Protein AF-A0A1B1UJC4-F1 (afdb_monomer_lite)

Structure (mmCIF, N/CA/C/O backbone):
data_AF-A0A1B1UJC4-F1
#
_entry.id   AF-A0A1B1UJC4-F1
#
loop_
_atom_site.group_PDB
_atom_site.id
_atom_site.type_symbol
_atom_site.label_atom_id
_atom_site.label_alt_id
_atom_site.label_comp_id
_atom_site.label_asym_id
_atom_site.label_entity_id
_atom_site.label_seq_id
_atom_site.pdbx_PDB_ins_code
_atom_site.Cartn_x
_atom_site.Cartn_y
_atom_site.Cartn_z
_atom_site.occupancy
_atom_site.B_iso_or_equiv
_atom_site.auth_seq_id
_atom_site.auth_comp_id
_atom_site.auth_asym_id
_atom_site.auth_atom_id
_atom_site.pdbx_PDB_model_num
ATOM 1 N N . MET A 1 1 ? -10.200 -9.461 4.431 1.00 54.41 1 MET A N 1
ATOM 2 C CA . MET A 1 1 ? -9.826 -8.220 5.157 1.00 54.41 1 MET A CA 1
ATOM 3 C C . MET A 1 1 ? -8.306 -8.150 5.256 1.00 54.41 1 MET A C 1
ATOM 5 O O . MET A 1 1 ? -7.685 -9.123 4.861 1.00 54.41 1 MET A O 1
ATOM 9 N N . LEU A 1 2 ? -7.711 -7.049 5.732 1.00 62.28 2 LEU A N 1
ATOM 10 C CA . LEU A 1 2 ? -6.248 -6.830 5.759 1.00 62.28 2 LEU A CA 1
ATOM 11 C C . LEU A 1 2 ? -5.411 -7.938 6.434 1.00 62.28 2 LEU A C 1
ATOM 13 O O . LEU A 1 2 ? -4.221 -8.005 6.184 1.00 62.28 2 LEU A O 1
ATOM 17 N N . GLY A 1 3 ? -6.013 -8.820 7.237 1.00 65.25 3 GLY A N 1
ATOM 18 C CA . GLY A 1 3 ? -5.352 -10.022 7.773 1.00 65.25 3 GLY A CA 1
ATOM 19 C C . GLY A 1 3 ? -5.325 -11.230 6.822 1.00 65.25 3 GLY A C 1
ATOM 20 O O . GLY A 1 3 ? -5.153 -12.353 7.276 1.00 65.25 3 GLY A O 1
ATOM 21 N N . ASP A 1 4 ? -5.591 -11.038 5.528 1.00 74.31 4 ASP A N 1
ATOM 22 C CA . ASP A 1 4 ? -5.474 -12.078 4.501 1.00 74.31 4 ASP A CA 1
ATOM 23 C C . ASP A 1 4 ? -4.077 -12.016 3.879 1.00 74.31 4 ASP A C 1
ATOM 25 O O . ASP A 1 4 ? -3.647 -10.958 3.410 1.00 74.31 4 ASP A O 1
ATOM 29 N N . ARG A 1 5 ? -3.400 -13.166 3.834 1.00 78.62 5 ARG A N 1
ATOM 30 C CA . ARG A 1 5 ? -2.042 -13.326 3.302 1.00 78.62 5 ARG A CA 1
ATOM 31 C C 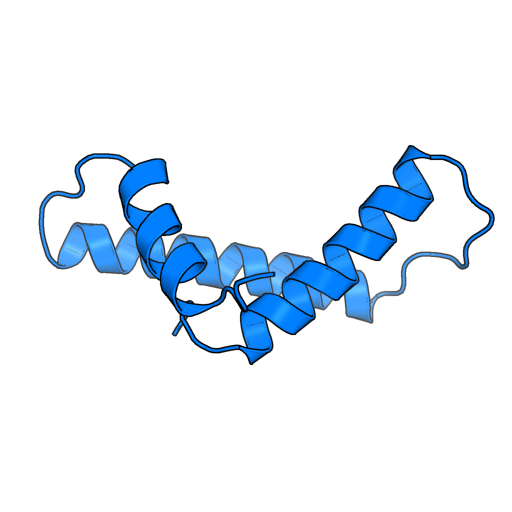. ARG A 1 5 ? -1.855 -12.721 1.911 1.00 78.62 5 ARG A C 1
ATOM 33 O O . ARG A 1 5 ? -0.803 -12.168 1.628 1.00 78.62 5 ARG A O 1
ATOM 40 N N . ARG A 1 6 ? -2.897 -12.713 1.078 1.00 80.94 6 ARG A N 1
ATOM 41 C CA . ARG A 1 6 ? -2.839 -12.115 -0.265 1.00 80.94 6 ARG A CA 1
ATOM 42 C C . ARG A 1 6 ? -2.477 -10.627 -0.251 1.00 80.94 6 ARG A C 1
ATOM 44 O O . ARG A 1 6 ? -1.879 -10.149 -1.209 1.00 80.94 6 ARG A O 1
ATOM 51 N N . PHE A 1 7 ? -2.848 -9.886 0.795 1.00 76.81 7 PHE A N 1
ATOM 52 C CA . PHE A 1 7 ? -2.468 -8.475 0.933 1.00 76.81 7 PHE A CA 1
ATOM 53 C C . PHE A 1 7 ? -1.019 -8.313 1.381 1.00 76.81 7 PHE A C 1
ATOM 55 O O . PHE A 1 7 ? -0.366 -7.371 0.939 1.00 76.81 7 PHE A O 1
ATOM 62 N N . ALA A 1 8 ? -0.514 -9.241 2.200 1.00 79.50 8 ALA A N 1
ATOM 63 C CA . ALA A 1 8 ? 0.898 -9.292 2.559 1.00 79.50 8 ALA A CA 1
ATOM 64 C C . ALA A 1 8 ? 1.757 -9.581 1.320 1.00 79.50 8 ALA A C 1
ATOM 66 O O . ALA A 1 8 ? 2.667 -8.810 1.039 1.00 79.50 8 ALA A O 1
ATOM 67 N N . ASP A 1 9 ? 1.384 -10.575 0.507 1.00 83.69 9 ASP A N 1
ATOM 68 C CA . ASP A 1 9 ? 2.099 -10.912 -0.733 1.00 83.69 9 ASP A CA 1
ATOM 69 C C . ASP A 1 9 ? 2.097 -9.728 -1.730 1.00 83.69 9 ASP A C 1
ATOM 71 O O . ASP A 1 9 ? 3.103 -9.408 -2.364 1.00 83.69 9 ASP A O 1
ATOM 75 N N . GLN A 1 10 ? 0.960 -9.028 -1.864 1.00 84.19 10 GLN A N 1
ATOM 76 C CA . GLN A 1 10 ? 0.864 -7.824 -2.702 1.00 84.19 10 GLN A CA 1
ATOM 77 C C . GLN A 1 10 ? 1.722 -6.674 -2.171 1.00 84.19 10 GLN A C 1
ATOM 79 O O . GLN A 1 10 ? 2.308 -5.931 -2.961 1.00 84.19 10 GLN A O 1
ATOM 84 N N . TYR A 1 11 ? 1.764 -6.496 -0.852 1.00 85.81 11 TYR A N 1
ATOM 85 C CA . TYR A 1 11 ? 2.594 -5.480 -0.223 1.00 85.81 11 TYR A CA 1
ATOM 86 C C . TYR A 1 11 ? 4.081 -5.791 -0.397 1.00 85.81 11 TYR A C 1
ATOM 88 O O . TYR A 1 11 ? 4.824 -4.899 -0.793 1.00 85.81 11 TYR A O 1
ATOM 96 N N . GLU A 1 12 ? 4.499 -7.036 -0.166 1.00 87.00 12 GLU A N 1
ATOM 97 C CA . GLU A 1 12 ? 5.876 -7.508 -0.339 1.00 87.00 12 GLU A CA 1
ATOM 98 C C . GLU A 1 12 ? 6.370 -7.239 -1.764 1.00 87.00 12 GLU A C 1
ATOM 100 O O . GLU A 1 12 ? 7.377 -6.559 -1.955 1.00 87.00 12 GLU A O 1
ATOM 105 N N . GLN A 1 13 ? 5.580 -7.612 -2.775 1.00 87.56 13 GLN A N 1
ATOM 106 C CA . GLN A 1 13 ? 5.921 -7.333 -4.169 1.00 87.56 13 GLN A CA 1
ATOM 107 C C . GLN A 1 13 ? 6.119 -5.828 -4.439 1.00 87.56 13 GLN A C 1
ATOM 109 O O . GLN A 1 13 ? 7.034 -5.426 -5.158 1.00 87.56 13 GLN A O 1
ATOM 114 N N . LEU A 1 14 ? 5.262 -4.967 -3.883 1.00 89.56 14 LEU A N 1
ATOM 115 C CA . LEU A 1 14 ? 5.389 -3.515 -4.043 1.00 89.56 14 LEU A CA 1
ATOM 116 C C . LEU A 1 14 ? 6.562 -2.936 -3.243 1.00 89.56 14 LEU A C 1
ATOM 118 O O . LEU A 1 14 ? 7.175 -1.953 -3.673 1.00 89.56 14 LEU A O 1
ATOM 122 N N . PHE A 1 15 ? 6.870 -3.527 -2.091 1.00 89.19 15 PHE A N 1
ATOM 123 C CA . PHE A 1 15 ? 8.017 -3.175 -1.270 1.00 89.19 15 PHE A CA 1
ATOM 124 C C . PHE A 1 15 ? 9.319 -3.454 -2.022 1.00 89.19 15 PHE A C 1
ATOM 126 O O . PHE A 1 15 ? 10.169 -2.566 -2.086 1.00 89.19 15 PHE A O 1
ATOM 133 N N . ASP A 1 16 ? 9.432 -4.605 -2.681 1.00 90.44 16 ASP A N 1
ATOM 134 C CA . ASP A 1 16 ? 10.593 -4.967 -3.497 1.00 90.44 16 ASP A CA 1
ATOM 135 C C . ASP A 1 16 ? 10.793 -4.009 -4.671 1.00 90.44 16 ASP A C 1
ATOM 137 O O . ASP A 1 16 ? 11.908 -3.539 -4.914 1.00 90.44 16 ASP A O 1
ATOM 141 N N . VAL A 1 17 ? 9.710 -3.637 -5.361 1.00 89.56 17 VAL A N 1
ATOM 142 C CA . VAL A 1 17 ? 9.747 -2.629 -6.435 1.00 89.56 17 VAL A CA 1
ATOM 143 C C . VAL A 1 17 ? 10.267 -1.291 -5.901 1.00 89.56 17 VAL A C 1
ATOM 145 O O . VAL A 1 17 ? 11.143 -0.674 -6.512 1.00 89.56 17 VAL A O 1
ATOM 148 N N . ARG A 1 18 ? 9.768 -0.840 -4.742 1.00 90.88 18 ARG A N 1
ATOM 149 C CA . ARG A 1 18 ? 10.224 0.401 -4.097 1.00 90.88 18 ARG A CA 1
ATOM 150 C C . ARG A 1 18 ? 11.685 0.309 -3.663 1.00 90.88 18 ARG A C 1
ATOM 152 O O . ARG A 1 18 ? 12.423 1.267 -3.865 1.00 90.88 18 ARG A O 1
ATOM 159 N N . SER A 1 19 ? 12.085 -0.806 -3.063 1.00 91.25 19 SER A N 1
ATOM 160 C CA . SER A 1 19 ? 13.447 -1.060 -2.593 1.00 91.25 19 SER A CA 1
ATOM 161 C C . SER A 1 19 ? 14.434 -1.010 -3.759 1.00 91.25 19 SER A C 1
ATOM 163 O O . SER A 1 19 ? 15.381 -0.225 -3.742 1.00 91.25 19 SER A O 1
ATOM 165 N N . THR A 1 20 ? 14.131 -1.735 -4.838 1.00 92.44 20 THR A N 1
ATOM 166 C CA . THR A 1 20 ? 14.919 -1.763 -6.079 1.00 92.44 20 THR A CA 1
ATOM 167 C C . THR A 1 20 ? 15.099 -0.356 -6.656 1.00 92.44 20 THR A C 1
ATOM 169 O O . THR A 1 20 ? 16.217 0.038 -6.991 1.00 92.44 20 THR A O 1
ATOM 172 N N . PHE A 1 21 ? 14.020 0.432 -6.710 1.00 89.44 21 PHE A N 1
ATOM 173 C CA . PHE A 1 21 ? 14.063 1.822 -7.166 1.00 89.44 21 PHE A CA 1
ATOM 174 C C . PHE A 1 21 ? 14.923 2.715 -6.257 1.00 89.44 21 PHE A C 1
ATOM 176 O O . PHE A 1 21 ? 15.776 3.451 -6.749 1.00 89.44 21 PHE A O 1
ATOM 183 N N . LEU A 1 22 ? 14.721 2.651 -4.936 1.00 94.19 22 LEU A N 1
ATOM 184 C CA . LEU A 1 22 ? 15.444 3.476 -3.958 1.00 94.19 22 LEU A CA 1
ATOM 185 C C . LEU A 1 22 ? 16.944 3.187 -3.936 1.00 94.19 22 LEU A C 1
ATOM 187 O O . LEU A 1 22 ? 17.740 4.104 -3.747 1.00 94.19 22 LEU A O 1
ATOM 191 N N . HIS A 1 23 ? 17.327 1.930 -4.140 1.00 95.62 23 HIS A N 1
ATOM 192 C CA . HIS A 1 23 ? 18.725 1.515 -4.179 1.00 95.62 23 HIS A CA 1
ATOM 193 C C . HIS A 1 23 ? 19.372 1.683 -5.561 1.00 95.62 23 HIS A C 1
ATOM 195 O O . HIS A 1 23 ? 20.542 1.348 -5.728 1.00 95.62 23 HIS A O 1
ATOM 201 N N . GLY A 1 24 ? 18.647 2.229 -6.547 1.00 91.62 24 GLY A N 1
ATOM 202 C CA . GLY A 1 24 ? 19.175 2.482 -7.889 1.00 91.62 24 GLY A CA 1
ATOM 203 C C . GLY A 1 24 ? 19.544 1.206 -8.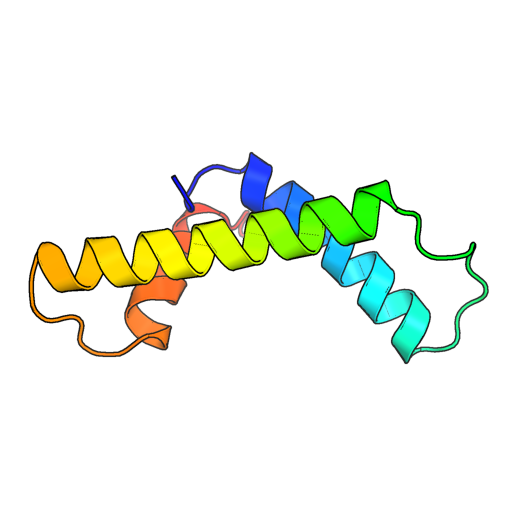647 1.00 91.62 24 GLY A C 1
ATOM 204 O O . GLY A 1 24 ? 20.380 1.242 -9.550 1.00 91.62 24 GLY A O 1
ATOM 205 N N . CYS A 1 25 ? 18.953 0.071 -8.273 1.00 93.69 25 CYS A N 1
ATOM 206 C CA . CYS A 1 25 ? 19.171 -1.191 -8.960 1.00 93.69 25 CYS A CA 1
ATOM 207 C C . CYS A 1 25 ? 18.588 -1.125 -10.378 1.00 93.69 25 CYS A C 1
ATOM 209 O O . CYS A 1 25 ? 17.563 -0.484 -10.625 1.00 93.69 25 CYS A O 1
ATOM 211 N N . ALA A 1 26 ? 19.229 -1.819 -11.321 1.00 94.38 26 ALA A N 1
ATOM 212 C CA . ALA A 1 26 ? 18.702 -1.937 -12.673 1.00 94.38 26 ALA A CA 1
ATOM 213 C C . ALA A 1 26 ? 17.316 -2.599 -12.631 1.00 94.38 26 ALA A C 1
ATOM 215 O O . ALA A 1 26 ? 17.168 -3.710 -12.124 1.00 94.38 26 ALA A O 1
ATOM 216 N N . MET A 1 27 ? 16.304 -1.919 -13.168 1.00 94.06 27 MET A N 1
ATOM 217 C CA . MET A 1 27 ? 14.930 -2.408 -13.159 1.00 94.06 27 MET A CA 1
ATOM 218 C C . MET A 1 27 ? 14.168 -1.981 -14.406 1.00 94.06 27 MET A C 1
ATOM 220 O O . MET A 1 27 ? 14.493 -0.987 -15.058 1.00 94.06 27 MET A O 1
ATOM 224 N N . MET A 1 28 ? 13.124 -2.739 -14.726 1.00 91.94 28 MET A N 1
ATOM 225 C CA . MET A 1 28 ? 12.157 -2.331 -15.736 1.00 91.94 28 MET A CA 1
ATOM 226 C C . MET A 1 28 ? 11.316 -1.160 -15.234 1.00 91.94 28 MET A C 1
ATOM 228 O O . MET A 1 28 ? 11.181 -0.930 -14.032 1.00 91.94 28 MET A O 1
ATOM 232 N N . ALA A 1 29 ? 10.731 -0.417 -16.172 1.00 92.62 29 ALA A N 1
ATOM 233 C CA . ALA A 1 29 ? 9.783 0.627 -15.822 1.00 92.62 29 ALA A CA 1
ATOM 234 C C . ALA A 1 29 ? 8.638 0.033 -14.987 1.00 92.62 29 ALA A C 1
ATOM 236 O O . ALA A 1 29 ? 8.055 -0.982 -15.373 1.00 92.62 29 ALA A O 1
ATOM 237 N N . ILE A 1 30 ? 8.290 0.700 -13.880 1.00 91.31 30 ILE A N 1
ATOM 238 C CA . ILE A 1 30 ? 7.152 0.306 -13.041 1.00 91.31 30 ILE A CA 1
ATOM 239 C C . ILE A 1 30 ? 5.912 0.232 -13.935 1.00 91.31 30 ILE A C 1
ATOM 241 O O . ILE A 1 30 ? 5.555 1.198 -14.623 1.00 91.31 30 ILE A O 1
ATOM 245 N N . SER A 1 31 ? 5.260 -0.919 -13.943 1.00 93.44 31 SER A N 1
ATOM 246 C CA . SER A 1 31 ? 4.114 -1.199 -14.790 1.00 93.44 31 SER A CA 1
ATOM 247 C C . SER A 1 31 ? 2.867 -0.457 -14.309 1.00 93.44 31 SER A C 1
ATOM 249 O O . SER A 1 31 ? 2.706 -0.092 -13.140 1.00 93.44 31 SER A O 1
ATOM 251 N N . THR A 1 32 ? 1.912 -0.253 -15.217 1.00 95.31 32 THR A N 1
ATOM 252 C CA . THR A 1 32 ? 0.594 0.283 -14.840 1.00 95.31 32 THR A CA 1
ATOM 253 C C . THR A 1 32 ? -0.118 -0.634 -13.848 1.00 95.31 32 THR A C 1
ATOM 255 O O . THR A 1 32 ? -0.797 -0.134 -12.956 1.00 95.31 32 THR A O 1
ATOM 258 N N . LYS A 1 33 ? 0.095 -1.952 -13.946 1.00 92.81 33 LYS A N 1
ATOM 259 C CA . LYS A 1 33 ? -0.462 -2.930 -13.010 1.00 92.81 33 LYS A CA 1
ATOM 260 C C . LYS A 1 33 ? 0.044 -2.691 -11.587 1.00 92.81 33 LYS A C 1
ATOM 262 O O . LYS A 1 33 ? -0.779 -2.508 -10.702 1.00 92.81 33 LYS A O 1
ATOM 267 N N . GLU A 1 34 ? 1.357 -2.600 -11.376 1.00 91.56 34 GLU A N 1
ATOM 268 C CA . GLU A 1 34 ? 1.942 -2.327 -10.048 1.00 91.56 34 GLU A CA 1
ATOM 269 C C . GLU A 1 34 ? 1.437 -0.999 -9.475 1.00 91.56 34 GLU A C 1
ATOM 271 O O . GLU A 1 34 ? 1.024 -0.924 -8.319 1.00 91.56 34 GLU A O 1
ATOM 276 N N . ARG A 1 35 ? 1.359 0.042 -10.314 1.00 93.38 35 ARG A N 1
ATOM 277 C CA . ARG A 1 35 ? 0.797 1.342 -9.924 1.00 93.38 35 ARG A CA 1
ATOM 278 C C . ARG A 1 35 ? -0.674 1.265 -9.500 1.00 93.38 35 ARG A C 1
ATOM 280 O O . ARG A 1 35 ? -1.093 2.027 -8.628 1.00 93.38 35 ARG A O 1
ATOM 287 N N . VAL A 1 36 ? -1.481 0.428 -10.148 1.00 94.88 36 VAL A N 1
ATOM 288 C CA . VAL A 1 36 ? -2.892 0.222 -9.787 1.00 94.88 36 VAL A CA 1
ATOM 289 C C . VAL A 1 36 ? -2.991 -0.588 -8.498 1.00 94.88 36 VAL A C 1
ATOM 291 O O . VAL A 1 36 ? -3.710 -0.167 -7.593 1.00 94.88 36 VAL A O 1
ATOM 294 N N . THR A 1 37 ? -2.226 -1.676 -8.369 1.00 90.31 37 THR A N 1
ATOM 295 C CA . THR A 1 37 ? -2.178 -2.504 -7.155 1.00 90.31 37 THR A CA 1
ATOM 296 C C . THR A 1 37 ? -1.803 -1.672 -5.932 1.00 90.31 37 THR A C 1
ATOM 298 O O . THR A 1 37 ? -2.503 -1.733 -4.926 1.00 90.31 37 THR A O 1
ATOM 301 N N . ALA A 1 38 ? -0.782 -0.813 -6.030 1.00 89.44 38 ALA A N 1
ATOM 302 C CA . ALA A 1 38 ? -0.373 0.061 -4.930 1.00 89.44 38 ALA A CA 1
ATOM 303 C C . ALA A 1 38 ? -1.496 0.996 -4.461 1.00 89.44 38 ALA A C 1
ATOM 305 O O . ALA A 1 38 ? -1.742 1.133 -3.263 1.00 89.44 38 ALA A O 1
ATOM 306 N N . ARG A 1 39 ? -2.218 1.619 -5.402 1.00 94.25 39 ARG A N 1
ATOM 307 C CA . AR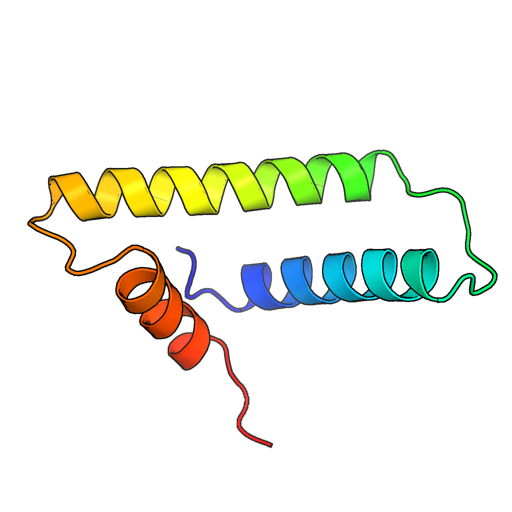G A 1 39 ? -3.348 2.501 -5.068 1.00 94.25 39 ARG A CA 1
ATOM 308 C C . ARG A 1 39 ? -4.524 1.730 -4.478 1.00 94.25 39 ARG A C 1
ATOM 310 O O . ARG A 1 39 ? -5.159 2.224 -3.551 1.00 94.25 39 ARG A O 1
ATOM 317 N N . ALA A 1 40 ? -4.812 0.539 -4.999 1.00 91.12 40 ALA A N 1
ATOM 318 C CA . ALA A 1 40 ? -5.880 -0.312 -4.490 1.00 91.12 40 ALA A CA 1
ATOM 319 C C . ALA A 1 40 ? -5.599 -0.755 -3.047 1.00 91.12 40 ALA A C 1
ATOM 321 O O . ALA A 1 40 ? -6.469 -0.604 -2.190 1.00 91.12 40 ALA A O 1
ATOM 322 N N . LEU A 1 41 ? -4.372 -1.205 -2.773 1.00 87.31 41 LEU A N 1
ATOM 323 C CA . LEU A 1 41 ? -3.935 -1.599 -1.437 1.00 87.31 41 LEU A CA 1
ATOM 324 C C . LEU A 1 41 ? -4.028 -0.423 -0.455 1.00 87.31 41 LEU A C 1
ATOM 326 O O . LEU A 1 41 ? -4.629 -0.552 0.609 1.00 87.31 41 LEU A O 1
ATOM 330 N N . ALA A 1 42 ? -3.530 0.758 -0.838 1.00 88.44 42 ALA A N 1
ATOM 331 C CA . ALA A 1 42 ? -3.639 1.963 -0.014 1.00 88.44 42 ALA A CA 1
ATOM 332 C C . ALA A 1 42 ? -5.101 2.335 0.291 1.00 88.44 42 ALA A C 1
ATOM 334 O O . ALA A 1 42 ? -5.436 2.654 1.432 1.00 88.44 42 ALA A O 1
ATOM 335 N N . ARG A 1 43 ? -5.993 2.246 -0.707 1.00 91.38 43 ARG A N 1
ATOM 336 C CA . ARG A 1 43 ? -7.429 2.501 -0.521 1.00 91.38 43 ARG A CA 1
ATOM 337 C C . ARG A 1 43 ? -8.043 1.538 0.494 1.00 91.38 43 ARG A C 1
ATOM 339 O O . ARG A 1 43 ? -8.796 1.975 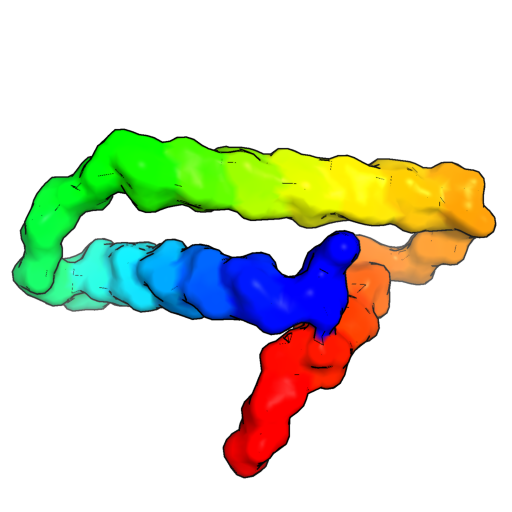1.354 1.00 91.38 43 ARG A O 1
ATOM 346 N N . GLN A 1 44 ? -7.713 0.252 0.408 1.00 87.75 44 GLN A N 1
ATOM 347 C CA . GLN A 1 44 ? -8.234 -0.771 1.319 1.00 87.75 44 GLN A CA 1
ATOM 348 C C . GLN A 1 44 ? -7.748 -0.576 2.756 1.00 87.75 44 GLN A C 1
ATOM 350 O O . GLN A 1 44 ? -8.526 -0.776 3.686 1.00 87.75 44 GLN A O 1
ATOM 355 N N . VAL A 1 45 ? -6.496 -0.145 2.946 1.00 85.12 45 VAL A N 1
ATOM 356 C CA . VAL A 1 45 ? -5.972 0.211 4.274 1.00 85.12 45 VAL A CA 1
ATOM 357 C C . VAL A 1 45 ? -6.773 1.359 4.885 1.00 85.12 45 VAL A C 1
ATOM 359 O O . VAL A 1 45 ? -7.213 1.268 6.029 1.00 85.12 45 VAL A O 1
ATOM 362 N N . VAL A 1 46 ? -7.015 2.420 4.112 1.00 89.62 46 VAL A N 1
ATOM 363 C CA . VAL A 1 46 ? -7.805 3.574 4.567 1.00 89.62 46 VAL A CA 1
ATOM 364 C C . VAL A 1 46 ? -9.252 3.182 4.862 1.00 89.62 46 VAL A C 1
ATOM 366 O O . VAL A 1 46 ? -9.798 3.577 5.886 1.00 89.62 46 VAL A O 1
ATOM 369 N N . GLU A 1 47 ? -9.869 2.379 3.998 1.00 90.38 47 GLU A N 1
ATOM 370 C CA . GLU A 1 47 ? -11.234 1.886 4.192 1.00 90.38 47 GLU A CA 1
ATOM 371 C C . GLU A 1 47 ? -11.355 1.072 5.488 1.00 90.38 47 GLU A C 1
ATOM 373 O O . GLU A 1 47 ? -12.279 1.293 6.265 1.00 90.38 47 GLU A O 1
ATOM 378 N N . ALA A 1 48 ? -10.384 0.202 5.782 1.00 85.25 48 ALA A N 1
ATOM 379 C CA . ALA A 1 48 ? -10.360 -0.549 7.033 1.00 85.25 48 ALA A CA 1
ATOM 380 C C . ALA A 1 48 ? -10.198 0.352 8.266 1.00 85.25 48 ALA A C 1
ATOM 382 O O . ALA A 1 48 ? -10.871 0.119 9.266 1.00 85.25 48 ALA A O 1
ATOM 383 N N . LEU A 1 49 ? -9.355 1.388 8.193 1.00 85.56 49 LEU A N 1
ATOM 384 C CA . LEU A 1 49 ? -9.191 2.366 9.276 1.00 85.56 49 LEU A CA 1
ATOM 385 C C . LEU A 1 49 ? -10.489 3.136 9.548 1.00 85.56 49 LEU A C 1
ATOM 387 O O . LEU A 1 49 ? -10.868 3.307 10.701 1.00 85.56 49 LEU A O 1
ATOM 391 N N . ILE A 1 50 ? -11.195 3.562 8.497 1.00 88.69 50 ILE A N 1
ATOM 392 C CA . ILE A 1 50 ? -12.497 4.233 8.631 1.00 88.69 50 ILE A CA 1
ATOM 393 C C . ILE A 1 50 ? -13.528 3.282 9.244 1.00 88.69 50 ILE A C 1
ATOM 395 O O . ILE A 1 50 ? -14.261 3.659 10.149 1.00 88.69 50 ILE A O 1
ATOM 399 N N . LEU A 1 51 ? -13.593 2.033 8.782 1.00 88.00 51 LEU A N 1
ATOM 400 C CA . LEU A 1 51 ? -14.520 1.055 9.355 1.00 88.00 51 LEU A CA 1
ATOM 401 C C . LEU A 1 51 ? -14.203 0.757 10.827 1.00 88.00 51 LEU A C 1
ATOM 403 O O . LEU A 1 51 ? -15.121 0.5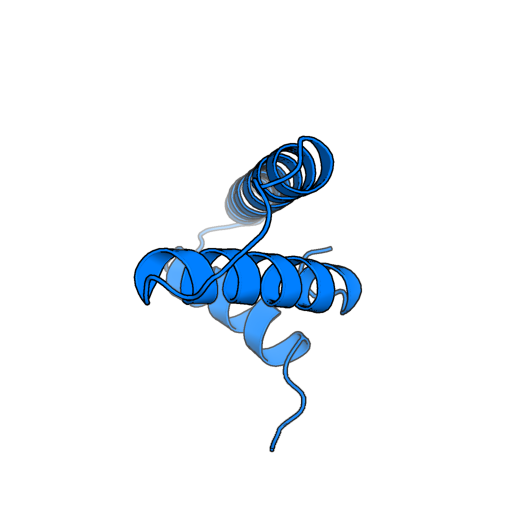54 11.618 1.00 88.00 51 LEU A O 1
ATOM 407 N N . ALA A 1 52 ? -12.926 0.770 11.211 1.00 84.69 52 ALA A N 1
ATOM 408 C CA . ALA A 1 52 ? -12.510 0.563 12.591 1.00 84.69 52 ALA A CA 1
ATOM 409 C C . ALA A 1 52 ? -12.983 1.685 13.522 1.00 84.69 52 ALA A C 1
ATOM 411 O O . ALA A 1 52 ? -13.489 1.392 14.603 1.00 84.69 52 ALA A O 1
ATOM 412 N N . THR A 1 53 ? -12.899 2.949 13.092 1.00 85.56 53 THR A N 1
ATOM 413 C CA . THR A 1 53 ? -13.394 4.084 13.894 1.00 85.56 53 THR A CA 1
ATOM 414 C C . THR A 1 53 ? -14.913 4.081 14.047 1.00 85.56 53 THR A C 1
ATOM 416 O O . THR A 1 53 ? -15.426 4.588 15.043 1.00 85.56 53 THR A O 1
ATOM 419 N N . LEU A 1 54 ? -15.647 3.486 13.100 1.00 87.81 54 LEU A N 1
ATOM 420 C CA . LEU A 1 54 ? -17.095 3.290 13.221 1.00 87.81 54 LEU A CA 1
ATOM 421 C C . LEU A 1 54 ? -17.463 2.209 14.248 1.00 87.81 54 LEU A C 1
ATOM 423 O O . LEU A 1 54 ? -18.538 2.279 14.839 1.00 87.81 54 LEU A O 1
ATOM 427 N N . ALA A 1 55 ? -16.597 1.214 14.463 1.00 85.06 55 ALA A N 1
ATOM 428 C CA . ALA A 1 55 ? -16.829 0.134 15.423 1.00 85.06 55 ALA A CA 1
ATOM 429 C C . ALA A 1 55 ? -16.515 0.538 16.877 1.00 85.06 55 ALA A C 1
ATOM 431 O O . ALA A 1 55 ? -16.998 -0.102 17.811 1.00 85.06 55 ALA A O 1
ATOM 432 N N . GLY A 1 56 ? -15.725 1.594 17.076 1.00 84.06 56 GLY A N 1
ATOM 433 C CA . GLY A 1 56 ? -15.396 2.141 18.386 1.00 84.06 56 GLY A CA 1
ATOM 434 C C . GLY A 1 56 ? -14.143 3.020 18.355 1.00 84.06 56 GLY A C 1
ATOM 435 O O . GLY A 1 56 ? -13.508 3.167 17.309 1.00 84.06 56 GLY A O 1
ATOM 436 N N . PRO A 1 57 ? -13.763 3.616 19.498 1.00 81.12 57 PRO A N 1
ATOM 437 C CA . PRO A 1 57 ? -12.516 4.361 19.604 1.00 81.12 57 PRO A CA 1
ATOM 438 C C . PRO A 1 57 ? -11.327 3.450 19.282 1.00 81.12 57 PRO A C 1
ATOM 440 O O . PRO A 1 57 ? -11.155 2.405 19.909 1.00 81.12 57 PRO A O 1
ATOM 443 N N . ILE A 1 58 ? -10.497 3.861 18.327 1.00 79.31 58 ILE A N 1
ATOM 444 C CA . ILE A 1 58 ? -9.183 3.254 18.090 1.00 79.31 58 ILE A CA 1
ATOM 445 C C . ILE A 1 58 ? -8.131 4.068 18.850 1.00 79.31 58 ILE A C 1
ATOM 447 O O . ILE A 1 58 ? -8.217 5.296 18.877 1.00 79.31 58 ILE A O 1
ATOM 451 N N . GLY A 1 59 ? -7.175 3.395 19.499 1.00 79.00 59 GLY A N 1
ATOM 452 C CA . GLY A 1 59 ? -6.132 4.055 20.297 1.00 79.00 59 GLY A CA 1
ATOM 453 C C . GLY A 1 59 ? -5.212 4.917 19.433 1.00 79.00 59 GLY A C 1
ATOM 454 O O . GLY A 1 59 ? -5.124 6.129 19.620 1.00 79.00 59 GLY A O 1
ATOM 455 N N . SER A 1 60 ? -4.596 4.298 18.430 1.00 84.44 60 SER A N 1
ATOM 456 C CA . SER A 1 60 ? -3.836 4.969 17.379 1.00 84.44 60 SER A CA 1
ATOM 457 C C . SER A 1 60 ? -3.984 4.221 16.052 1.00 84.44 60 SER A C 1
ATOM 459 O O . SER A 1 60 ? -4.507 3.102 15.996 1.00 84.44 60 SER A O 1
ATOM 461 N N . ARG A 1 61 ? -3.553 4.852 14.955 1.00 81.81 61 ARG A N 1
ATOM 462 C CA . ARG A 1 61 ? -3.510 4.197 13.642 1.00 81.81 61 ARG A CA 1
ATOM 463 C C . ARG A 1 61 ? -2.537 3.021 13.675 1.00 81.81 61 ARG A C 1
ATOM 465 O O . ARG A 1 61 ? -2.827 1.983 13.091 1.00 81.81 61 ARG A O 1
ATOM 472 N N . GLU A 1 62 ? -1.392 3.223 14.306 1.00 82.56 62 GLU A N 1
ATOM 473 C CA . GLU A 1 62 ? -0.291 2.276 14.404 1.00 82.56 62 GLU A CA 1
ATOM 474 C C . GLU A 1 62 ? -0.745 1.023 15.163 1.00 82.56 62 GLU A C 1
ATOM 476 O O . GLU A 1 62 ? -0.721 -0.057 14.580 1.00 82.56 62 GLU A O 1
ATOM 481 N N . ASP A 1 63 ? -1.345 1.178 16.351 1.00 78.31 63 ASP A N 1
ATOM 482 C CA . ASP A 1 63 ? -1.866 0.048 17.143 1.00 78.31 63 ASP A CA 1
ATOM 483 C C . ASP A 1 63 ? -2.904 -0.781 16.367 1.00 78.31 63 ASP A C 1
ATOM 485 O O . ASP A 1 63 ? -2.980 -2.006 16.485 1.00 78.31 63 ASP A O 1
ATOM 489 N N . PHE A 1 64 ? -3.738 -0.117 15.558 1.00 78.75 64 PHE A N 1
ATOM 490 C CA . PHE A 1 64 ? -4.729 -0.802 14.734 1.00 78.75 64 PHE A CA 1
ATOM 491 C C . PHE A 1 64 ? -4.095 -1.581 13.575 1.00 78.75 64 PHE A C 1
ATOM 493 O O . PHE A 1 64 ? -4.621 -2.625 13.188 1.00 78.75 64 PHE A O 1
ATOM 500 N N . LEU A 1 65 ? -3.008 -1.070 12.992 1.00 76.62 65 LEU A N 1
ATOM 501 C CA . LEU A 1 65 ? -2.320 -1.697 11.862 1.00 76.62 65 LEU A CA 1
ATOM 502 C C . LEU A 1 65 ? -1.337 -2.792 12.297 1.00 76.62 65 LEU A C 1
ATOM 504 O O . LEU A 1 65 ? -1.107 -3.709 11.508 1.00 76.62 65 LEU A O 1
ATOM 508 N N . ASP A 1 66 ? -0.855 -2.766 13.539 1.00 74.12 66 ASP A N 1
ATOM 509 C CA . ASP A 1 66 ? 0.013 -3.805 14.105 1.00 74.12 66 ASP A CA 1
ATOM 510 C C . ASP A 1 66 ? -0.710 -5.157 14.244 1.00 74.12 66 ASP A C 1
ATOM 512 O O . ASP A 1 66 ? -0.173 -6.198 13.872 1.00 74.12 66 ASP A O 1
ATOM 516 N N . GLY A 1 67 ? -1.986 -5.167 14.647 1.00 66.88 67 GLY A N 1
ATOM 517 C CA . GLY A 1 67 ? -2.763 -6.412 14.766 1.00 66.88 67 GLY A CA 1
ATOM 518 C C . GLY A 1 67 ? -2.919 -7.212 13.452 1.00 66.88 67 GLY A C 1
ATOM 519 O O . GLY A 1 67 ? -2.814 -8.441 13.459 1.00 66.88 67 GLY A O 1
ATOM 520 N N . PRO A 1 68 ? -3.210 -6.572 12.304 1.00 62.31 68 PRO A N 1
ATOM 521 C CA . PRO A 1 68 ? -3.160 -7.198 10.983 1.00 62.31 68 PRO A CA 1
ATOM 522 C C . PRO A 1 68 ? -1.761 -7.657 10.547 1.00 62.31 68 PRO A C 1
ATOM 524 O O . PRO A 1 68 ? -1.676 -8.681 9.869 1.00 62.31 68 PRO A O 1
ATOM 527 N N . LEU A 1 69 ? -0.695 -6.941 10.930 1.00 60.62 69 LEU A N 1
ATOM 528 C CA . LEU A 1 69 ? 0.692 -7.327 10.639 1.00 60.62 69 LEU A CA 1
ATOM 529 C C . LEU A 1 69 ? 1.081 -8.605 11.398 1.00 60.62 69 LEU A C 1
ATOM 531 O O . LEU A 1 69 ? 1.617 -9.530 10.787 1.00 60.62 69 LEU A O 1
ATOM 535 N N . ASP A 1 70 ? 0.681 -8.729 12.666 1.00 59.50 70 ASP A N 1
ATOM 536 C CA . ASP A 1 70 ? 0.858 -9.949 13.468 1.00 59.50 70 ASP A CA 1
ATOM 537 C C . ASP A 1 70 ? 0.114 -11.161 12.882 1.00 59.50 70 ASP A C 1
ATOM 539 O O . ASP A 1 70 ? 0.578 -12.297 12.964 1.00 59.50 70 ASP A O 1
ATOM 543 N N . LYS A 1 71 ? -1.043 -10.938 12.245 1.00 57.91 71 LYS A N 1
ATOM 544 C CA . LYS A 1 71 ? -1.832 -12.001 11.589 1.00 57.91 71 LYS A CA 1
ATOM 545 C C . LYS A 1 71 ? -1.307 -12.398 10.207 1.00 57.91 71 LYS A C 1
ATOM 547 O O . LYS A 1 71 ? -1.766 -13.398 9.657 1.00 57.91 71 LYS A O 1
ATOM 552 N N . GLY A 1 72 ? -0.386 -11.617 9.646 1.00 53.94 72 GLY A N 1
ATOM 553 C CA . GLY A 1 72 ? 0.239 -11.848 8.345 1.00 53.94 72 GLY A CA 1
ATOM 554 C C . GLY A 1 72 ? 1.687 -12.337 8.412 1.00 53.94 72 GLY A C 1
ATOM 555 O O . GLY A 1 72 ? 2.231 -12.683 7.366 1.00 53.94 72 GLY A O 1
ATOM 556 N N . ALA A 1 73 ? 2.313 -12.390 9.589 1.00 43.62 73 ALA A N 1
ATOM 557 C CA . ALA A 1 73 ? 3.720 -12.753 9.719 1.00 43.62 73 ALA A CA 1
ATOM 558 C C . ALA A 1 73 ? 3.933 -14.282 9.767 1.00 43.62 73 ALA A C 1
ATOM 560 O O . ALA A 1 73 ? 3.451 -14.944 10.691 1.00 43.62 73 ALA A O 1
ATOM 561 N N . PRO A 1 74 ? 4.712 -14.883 8.846 1.00 43.38 74 PRO A N 1
ATOM 562 C CA . PRO A 1 74 ? 5.522 -16.030 9.212 1.00 43.38 74 PRO A CA 1
ATOM 563 C C . PRO A 1 74 ? 6.657 -15.524 10.112 1.00 43.38 74 PRO A C 1
ATOM 565 O O . PRO A 1 74 ? 7.480 -14.717 9.683 1.00 43.38 74 PRO A O 1
ATOM 568 N N . LEU A 1 75 ? 6.683 -15.999 11.358 1.00 38.31 75 LEU A N 1
ATOM 569 C CA . LEU A 1 75 ? 7.859 -15.913 12.222 1.00 38.31 75 LEU A CA 1
ATOM 570 C C . LEU A 1 75 ? 9.015 -16.634 11.518 1.00 38.31 75 LEU A C 1
ATOM 572 O O . LEU A 1 75 ? 8.921 -17.838 11.264 1.00 38.31 75 LEU A O 1
ATOM 576 N N . ILE A 1 76 ? 10.065 -15.887 11.182 1.00 40.31 76 ILE A N 1
ATOM 577 C CA . ILE A 1 76 ? 11.403 -16.460 11.001 1.00 40.31 76 ILE A CA 1
ATOM 578 C C . ILE A 1 76 ? 11.972 -16.707 12.396 1.00 40.31 76 ILE A C 1
ATOM 580 O O . ILE A 1 76 ? 11.846 -15.785 13.236 1.00 40.31 76 ILE A O 1
#

Organism: NCBI:txid1274631

Ra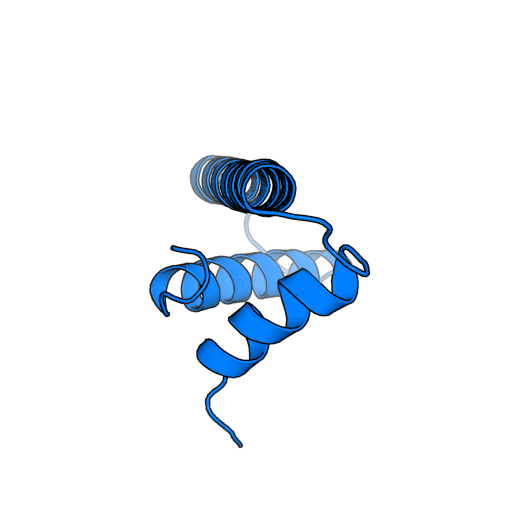dius of gyration: 14.57 Å; chains: 1; bounding box: 36×21×36 Å

Foldseek 3Di:
DLLDLVLVVLVVVLVVVVVCVVVVHDDDDDDPVNVVSVVVSVVVLVVVVVVVVVVHDDPDSVVVVVVSVVSNDDDD

pLDDT: mean 81.67, std 13.91, range [38.31, 95.62]

Secondary structure (DSSP, 8-state):
-TTSHHHHHHHHHHHHHHHHHHTT---PPPPHHHHHHHHHHHHHHHHHHHHHHHHS--S-HHHHHHHHHHTTPPP-

Sequence (76 aa):
MLGDRRFADQYEQLFDVRSTFLHGCAMMAISTKERVTARALARQVVEALILATLAGPIGSREDFLDGPLDKGAPLI